Protein AF-A0A1H0K038-F1 (afdb_monomer_lite)

pLDDT: mean 82.17, std 17.18, range [31.19, 97.69]

Sequence (180 aa):
MKSTLITVILIFLLSGTMKAQSSSIAFKWTPENEKIVSREFRQHFKSSSLSAEEKRKLEDCLISKLKARYPNGVKTTNAAFLDLCEKIGIECKKMVKPNVLYPWSADNEKTLKKETLSMMPEGFSPSEKKAVSDCIVDKLKAQHPKGVYAGFFRSKAYSREIIKIADGCVIKHLDNKKAN

Radius of gyration: 21.18 Å; chains: 1; bounding box: 41×29×79 Å

Secondary structure (DSSP, 8-state):
---------------S------PEEEE---HHHHHHHHHHHHHHHTTS---HHHHHHHHHHHHHHHHHH-TT-EEEEHHHHHHHHHHHHHHHGGGS----SB---HHHHHHHHHHHHHTS-TTS-HHHHHHHHHHHHHHHHHH-TT-B-TTTTT-HHHHHHHHHHHHHHHHHHHHHHHT-

Foldseek 3Di:
DDDPDDDDDDDDDDDDDDDPPQDKDWDFDDPVVLVVQLVVLCVVCVLWPFDPVLSVQLSVQLSVVQCVVCVGTDTGTPVVVVVVSVVSSVVSVVVGDQDQRFFDDPVSLVVQLVVQLVVDDPPDDPVLSNQLSVQLSVVQCVVPVRHHGDCCCPDPVNVVVSVVSSVVSNVVSVVVVVVD

Organism: NCBI:txid430522

Structure (mmCIF, N/CA/C/O backbone):
data_AF-A0A1H0K038-F1
#
_entry.id   AF-A0A1H0K038-F1
#
loop_
_atom_site.group_PDB
_atom_site.id
_atom_site.type_symbol
_atom_site.label_atom_id
_atom_site.label_alt_id
_atom_site.label_comp_id
_atom_site.label_asym_id
_atom_site.label_entity_id
_atom_site.label_seq_id
_atom_site.pdbx_PDB_ins_code
_atom_site.Cartn_x
_atom_site.Cartn_y
_atom_site.Cartn_z
_atom_site.occupancy
_atom_site.B_iso_or_equiv
_atom_site.auth_seq_id
_atom_site.auth_comp_id
_atom_site.auth_asym_id
_atom_site.auth_atom_id
_atom_site.pdbx_PDB_model_num
ATOM 1 N N . MET A 1 1 ? -3.505 4.483 45.725 1.00 35.38 1 MET A N 1
ATOM 2 C CA . MET A 1 1 ? -3.612 3.469 44.653 1.00 35.38 1 MET A CA 1
ATOM 3 C C . MET A 1 1 ? -2.882 4.005 43.433 1.00 35.38 1 MET A C 1
ATOM 5 O O . MET A 1 1 ? -3.281 5.035 42.909 1.00 35.38 1 MET A O 1
ATOM 9 N N . LYS A 1 2 ? -1.738 3.409 43.081 1.00 31.19 2 LYS A N 1
ATOM 10 C CA . LYS A 1 2 ? -0.883 3.873 41.980 1.00 31.19 2 LYS A CA 1
ATOM 11 C C . LYS A 1 2 ? -1.467 3.352 40.665 1.00 31.19 2 LYS A C 1
ATOM 13 O O . LYS A 1 2 ? -1.624 2.148 40.503 1.00 31.19 2 LYS A O 1
ATOM 18 N N . SER A 1 3 ? -1.842 4.276 39.788 1.00 33.53 3 SER A N 1
ATOM 19 C CA . SER A 1 3 ? -2.394 3.996 38.466 1.00 33.53 3 SER A CA 1
ATOM 20 C C . SER A 1 3 ? -1.271 3.517 37.548 1.00 33.53 3 SER A C 1
ATOM 22 O O . SER A 1 3 ? -0.427 4.304 37.123 1.00 33.53 3 SER A O 1
ATOM 24 N N . THR A 1 4 ? -1.224 2.214 37.288 1.00 40.97 4 THR A N 1
ATOM 25 C CA . THR A 1 4 ? -0.352 1.599 36.283 1.00 40.97 4 THR A CA 1
ATOM 26 C C . THR A 1 4 ? -0.966 1.860 34.908 1.00 40.97 4 THR A C 1
ATOM 28 O O . THR A 1 4 ? -1.661 1.013 34.351 1.00 40.97 4 THR A O 1
ATOM 31 N N . LEU A 1 5 ? -0.785 3.075 34.390 1.00 37.19 5 LEU A N 1
ATOM 32 C CA . LEU A 1 5 ? -1.281 3.479 33.081 1.00 37.19 5 LEU A CA 1
ATOM 33 C C . LEU A 1 5 ? -0.095 3.859 32.184 1.00 37.19 5 LEU A C 1
ATOM 35 O O . LEU A 1 5 ? 0.684 4.746 32.516 1.00 37.19 5 LEU A O 1
ATOM 39 N N . ILE A 1 6 ? -0.071 3.234 31.004 1.00 43.03 6 ILE A N 1
ATOM 40 C CA . ILE A 1 6 ? 0.671 3.622 29.793 1.00 43.03 6 ILE A CA 1
ATOM 41 C C . ILE A 1 6 ? 2.139 3.158 29.729 1.00 43.03 6 ILE A C 1
ATOM 43 O O . ILE A 1 6 ? 3.077 3.946 29.738 1.00 43.03 6 ILE A O 1
ATOM 47 N N . THR A 1 7 ? 2.312 1.853 29.504 1.00 41.75 7 THR A N 1
ATOM 48 C CA . THR A 1 7 ? 3.505 1.294 28.843 1.00 41.75 7 THR A CA 1
ATOM 49 C C . THR A 1 7 ? 3.077 0.522 27.599 1.00 41.75 7 THR A C 1
ATOM 51 O O . THR A 1 7 ? 3.257 -0.686 27.538 1.00 41.75 7 T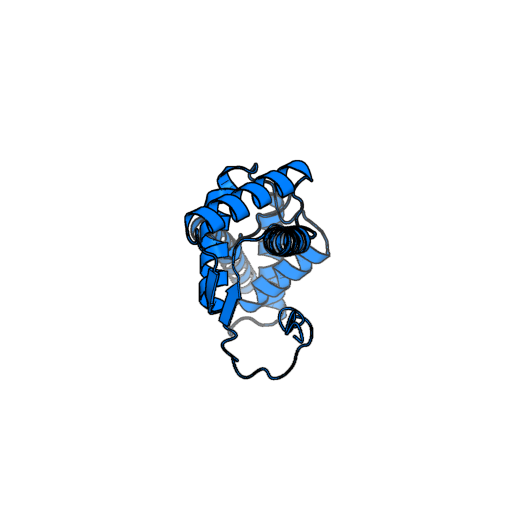HR A O 1
ATOM 54 N N . VAL A 1 8 ? 2.460 1.171 26.608 1.00 45.66 8 VAL A N 1
ATOM 55 C CA . VAL A 1 8 ? 2.376 0.597 25.254 1.00 45.66 8 VAL A CA 1
ATOM 56 C C . VAL A 1 8 ? 2.319 1.733 24.233 1.00 45.66 8 VAL A C 1
ATOM 58 O O . VAL A 1 8 ? 1.604 2.710 24.428 1.00 45.66 8 VAL A O 1
ATOM 61 N N . ILE A 1 9 ? 3.009 1.515 23.112 1.00 44.81 9 ILE A N 1
ATOM 62 C CA . ILE A 1 9 ? 3.031 2.301 21.868 1.00 44.81 9 ILE A CA 1
ATOM 63 C C . ILE A 1 9 ? 4.105 3.400 21.831 1.00 44.81 9 ILE A C 1
ATOM 65 O O . ILE A 1 9 ? 3.832 4.589 21.703 1.00 44.81 9 ILE A O 1
ATOM 69 N N . LEU A 1 10 ? 5.367 2.964 21.876 1.00 46.91 10 LEU A N 1
ATOM 70 C CA . LEU A 1 10 ? 6.496 3.725 21.335 1.00 46.91 10 LEU A CA 1
ATOM 71 C C . LEU A 1 10 ? 7.567 2.765 20.798 1.00 46.91 10 LEU A C 1
ATOM 73 O O . LEU A 1 10 ? 8.692 2.728 21.276 1.00 46.91 10 LEU A O 1
ATOM 77 N N . ILE A 1 11 ? 7.197 1.928 19.825 1.00 45.34 11 ILE A N 1
ATOM 78 C CA . ILE A 1 11 ? 8.165 1.147 19.045 1.00 45.34 11 ILE A CA 1
ATOM 79 C C . ILE A 1 11 ? 7.659 1.085 17.613 1.00 45.34 11 ILE A C 1
ATOM 81 O O . ILE A 1 11 ? 6.835 0.241 17.301 1.00 45.34 11 ILE A O 1
ATOM 85 N N . PHE A 1 12 ? 8.134 1.994 16.770 1.00 41.97 12 PHE A N 1
ATOM 86 C CA . PHE A 1 12 ? 8.429 1.729 15.362 1.00 41.97 12 PHE A CA 1
ATOM 87 C C . PHE A 1 12 ? 9.175 2.939 14.826 1.00 41.97 12 PHE A C 1
ATOM 89 O O . PHE A 1 12 ? 8.563 3.863 14.316 1.00 41.97 12 PHE A O 1
ATOM 96 N N . LEU A 1 13 ? 10.489 2.941 15.027 1.00 42.62 13 LEU A N 1
ATOM 97 C CA . LEU A 1 13 ? 11.503 3.575 14.187 1.00 42.62 13 LEU A CA 1
ATOM 98 C C . LEU A 1 13 ? 12.831 3.283 14.887 1.00 42.62 13 LEU A C 1
ATOM 100 O O . LEU A 1 13 ? 13.186 4.000 15.809 1.00 42.62 13 LEU A O 1
ATOM 104 N N . LEU A 1 14 ? 13.488 2.180 14.525 1.00 34.88 14 LEU A N 1
ATOM 105 C CA . LEU A 1 14 ? 14.946 2.059 14.424 1.00 34.88 14 LEU A CA 1
ATOM 106 C C . LEU A 1 14 ? 15.288 0.645 13.933 1.00 34.88 14 LEU A C 1
ATOM 108 O O . LEU A 1 14 ? 14.936 -0.372 14.527 1.00 34.88 14 LEU A O 1
ATOM 112 N N . SER A 1 15 ? 15.924 0.628 12.773 1.00 52.34 15 SER A N 1
ATOM 113 C CA . SER A 1 15 ? 16.436 -0.516 12.038 1.00 52.34 15 SER A CA 1
ATOM 114 C C . SER A 1 15 ? 17.549 -1.206 12.828 1.00 52.34 15 SER A C 1
ATOM 116 O O . SER A 1 15 ? 18.509 -0.550 13.218 1.00 52.34 15 SER A O 1
ATOM 118 N N . GLY A 1 16 ? 17.463 -2.525 13.001 1.00 45.41 16 GLY A N 1
ATOM 119 C CA . GLY A 1 16 ? 18.570 -3.335 13.515 1.00 45.41 16 GLY A CA 1
ATOM 120 C C . GLY A 1 16 ? 18.115 -4.405 14.500 1.00 45.41 16 GLY A C 1
ATOM 121 O O . GLY A 1 16 ? 17.725 -4.097 15.616 1.00 45.41 16 GLY A O 1
ATOM 122 N N . THR A 1 17 ? 18.156 -5.660 14.044 1.00 49.50 17 THR A N 1
ATOM 123 C CA . THR A 1 17 ? 18.141 -6.897 14.853 1.00 49.50 17 THR A CA 1
ATOM 124 C C . THR A 1 17 ? 16.998 -7.076 15.864 1.00 49.50 17 THR A C 1
ATOM 126 O O . THR A 1 17 ? 17.218 -7.362 17.038 1.00 49.50 17 THR A O 1
ATOM 129 N N . MET A 1 18 ? 15.744 -7.051 15.404 1.00 42.84 18 MET A N 1
ATOM 130 C CA . MET A 1 18 ? 14.630 -7.527 16.231 1.00 42.84 18 MET A CA 1
ATOM 131 C C . MET A 1 18 ? 14.359 -9.009 15.971 1.00 42.84 18 MET A C 1
ATOM 133 O O . MET A 1 18 ? 13.791 -9.389 14.948 1.00 42.84 18 MET A O 1
ATOM 137 N N . LYS A 1 19 ? 14.721 -9.853 16.949 1.00 47.28 19 LYS A N 1
ATOM 138 C CA . LYS A 1 19 ? 13.981 -11.097 17.211 1.00 47.28 19 LYS A CA 1
ATOM 139 C C . LYS A 1 19 ? 12.496 -10.750 17.131 1.00 47.28 19 LYS A C 1
ATOM 141 O O . LYS A 1 19 ? 12.096 -9.739 17.704 1.00 47.28 19 LYS A O 1
ATOM 146 N N . ALA A 1 20 ? 11.709 -11.554 16.423 1.00 49.75 20 ALA A N 1
ATOM 147 C CA . ALA A 1 20 ? 10.266 -11.397 16.323 1.00 49.75 20 ALA A CA 1
ATOM 148 C C . ALA A 1 20 ? 9.625 -11.490 17.721 1.00 49.75 20 ALA A C 1
ATOM 150 O O . ALA A 1 20 ? 9.131 -12.534 18.133 1.00 49.75 20 ALA A O 1
ATOM 151 N N . GLN A 1 21 ? 9.662 -10.402 18.490 1.00 51.22 21 GLN A N 1
ATOM 152 C CA . GLN A 1 21 ? 8.837 -10.238 19.668 1.00 51.22 21 GLN A CA 1
ATOM 153 C C . GLN A 1 21 ? 7.418 -10.124 19.137 1.00 51.22 21 GLN A C 1
ATOM 155 O O . GLN A 1 21 ? 7.033 -9.103 18.562 1.00 51.22 21 GLN A O 1
ATOM 160 N N . SER A 1 22 ? 6.656 -11.205 19.295 1.00 59.16 22 SER A N 1
ATOM 161 C CA . SER A 1 22 ? 5.216 -11.232 19.089 1.00 59.16 22 SER A CA 1
ATOM 162 C C . SER A 1 22 ? 4.563 -10.298 20.108 1.00 59.16 22 SER A C 1
ATOM 164 O O . SER A 1 22 ? 4.018 -10.731 21.122 1.00 59.16 22 SER A O 1
ATOM 166 N N . SER A 1 23 ? 4.671 -8.992 19.887 1.00 78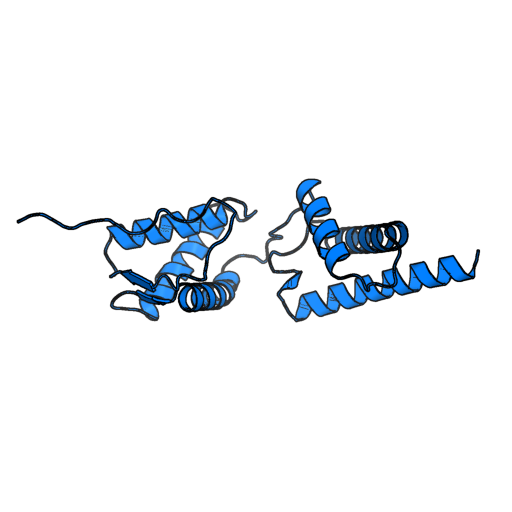.56 23 SER A N 1
ATOM 167 C CA . SER A 1 23 ? 3.952 -8.017 20.688 1.00 78.56 23 SER A CA 1
ATOM 168 C C . SER A 1 23 ? 2.465 -8.255 20.437 1.00 78.56 23 SER A C 1
ATOM 170 O O . SER A 1 23 ? 1.992 -8.313 19.298 1.00 78.56 23 SER A O 1
ATOM 172 N N . SER A 1 24 ? 1.744 -8.526 21.519 1.00 88.62 24 SER A N 1
ATOM 173 C CA . SER A 1 24 ? 0.293 -8.614 21.507 1.00 88.62 24 SER A CA 1
ATOM 174 C C . SER A 1 24 ? -0.288 -7.208 21.594 1.00 88.62 24 SER A C 1
ATOM 176 O O . SER A 1 24 ? 0.131 -6.422 22.442 1.00 88.62 24 SER A O 1
ATOM 178 N N . ILE A 1 25 ? -1.290 -6.917 20.773 1.00 89.56 25 ILE A N 1
ATOM 179 C CA . ILE A 1 25 ? -2.120 -5.720 20.873 1.00 89.56 25 ILE A CA 1
ATOM 180 C C . ILE A 1 25 ? -3.307 -6.063 21.759 1.00 89.56 25 ILE A C 1
ATOM 182 O O . ILE A 1 25 ? -4.073 -6.974 21.443 1.00 89.56 25 ILE A O 1
ATOM 186 N N . ALA A 1 26 ? -3.456 -5.330 22.860 1.00 94.94 26 ALA A N 1
ATOM 187 C CA . ALA A 1 26 ? -4.573 -5.474 23.779 1.00 94.94 26 ALA A CA 1
ATOM 188 C C . ALA A 1 26 ? -5.081 -4.094 24.218 1.00 94.94 26 ALA A C 1
ATOM 190 O O . ALA A 1 26 ? -4.372 -3.375 24.917 1.00 94.94 26 ALA A O 1
ATOM 191 N N . PHE A 1 27 ? -6.301 -3.721 23.829 1.00 94.75 27 PHE A N 1
ATOM 192 C CA . PHE A 1 27 ? -6.956 -2.499 24.305 1.00 94.75 27 PHE A CA 1
ATOM 193 C C . PHE A 1 27 ? -8.483 -2.632 24.282 1.00 94.75 27 PHE A C 1
ATOM 195 O O . PHE A 1 27 ? -9.032 -3.401 23.498 1.00 94.75 27 PHE A O 1
ATOM 202 N N . LYS A 1 28 ? -9.175 -1.856 25.123 1.00 97.38 28 LYS A N 1
ATOM 203 C CA . LYS A 1 28 ? -10.641 -1.704 25.104 1.00 97.38 28 LYS A CA 1
ATOM 204 C C . LYS A 1 28 ? -11.036 -0.433 24.363 1.00 97.38 28 LYS A C 1
ATOM 206 O O . LYS A 1 28 ? -10.288 0.541 24.398 1.00 97.38 28 LYS A O 1
ATOM 211 N N . TRP A 1 29 ? -12.212 -0.406 23.744 1.00 97.19 29 TRP A N 1
ATOM 212 C CA . TRP A 1 29 ? -12.727 0.839 23.177 1.00 97.19 29 TRP A CA 1
ATOM 213 C C . TRP A 1 29 ? -13.078 1.821 24.295 1.00 97.19 29 TRP A C 1
ATOM 215 O O . TRP A 1 29 ? -14.012 1.606 25.061 1.00 97.19 29 TRP A O 1
ATOM 225 N N . THR A 1 30 ? -12.300 2.892 24.376 1.00 97.00 30 THR A N 1
ATOM 226 C CA . THR A 1 30 ? -12.590 4.095 25.159 1.00 97.00 30 THR A CA 1
ATOM 227 C C . THR A 1 30 ? -12.426 5.298 24.231 1.00 97.00 30 THR A C 1
ATOM 229 O O . THR A 1 30 ? -11.751 5.164 23.200 1.00 97.00 30 THR A O 1
ATOM 232 N N . PRO A 1 31 ? -12.993 6.472 24.559 1.00 97.50 31 PRO A N 1
ATOM 233 C CA . PRO A 1 31 ? -12.775 7.682 23.768 1.00 97.50 31 PRO A CA 1
ATOM 234 C C . PRO A 1 31 ? -11.286 7.991 23.534 1.00 97.50 31 PRO A C 1
ATOM 236 O O . PRO A 1 31 ? -10.902 8.456 22.463 1.00 97.50 31 PRO A O 1
ATOM 239 N N . GLU A 1 32 ? -10.424 7.696 24.506 1.00 96.69 32 GLU A N 1
ATOM 240 C CA . GLU A 1 32 ? -8.975 7.904 24.430 1.00 96.69 32 GLU A CA 1
ATOM 241 C C . GLU A 1 32 ? -8.314 6.915 23.466 1.00 96.69 32 GLU A C 1
ATOM 243 O O . GLU A 1 32 ? -7.546 7.327 22.596 1.00 96.69 32 GLU A O 1
ATOM 248 N N . ASN A 1 33 ? -8.638 5.623 23.566 1.00 95.19 33 ASN A N 1
ATOM 249 C CA . ASN A 1 33 ? -8.076 4.607 22.674 1.00 95.19 33 ASN A CA 1
ATOM 250 C C . ASN A 1 33 ? -8.560 4.784 21.232 1.00 95.19 33 ASN A C 1
ATOM 252 O O . ASN A 1 33 ? -7.785 4.597 20.297 1.00 95.19 33 ASN A O 1
ATOM 256 N N . GLU A 1 34 ? -9.809 5.208 21.035 1.00 96.50 34 GLU A N 1
ATOM 257 C CA . GLU A 1 34 ? -10.327 5.540 19.708 1.00 96.50 34 GLU A CA 1
ATOM 258 C C . GLU A 1 34 ? -9.571 6.727 19.094 1.00 96.50 34 GLU A C 1
ATOM 260 O O . GLU A 1 34 ? -9.155 6.646 17.939 1.00 96.50 34 GLU A O 1
ATOM 265 N N . LYS A 1 35 ? -9.277 7.776 19.880 1.00 95.94 35 LYS A N 1
ATOM 266 C CA . LYS A 1 35 ? -8.417 8.895 19.447 1.00 95.94 35 LYS A CA 1
ATOM 267 C C . LYS A 1 35 ? -7.003 8.442 19.075 1.00 95.94 35 LYS A C 1
ATOM 269 O O . LYS A 1 35 ? -6.439 8.972 18.118 1.00 95.94 35 LYS A O 1
ATOM 274 N N . ILE A 1 36 ? -6.427 7.483 19.805 1.00 94.06 36 ILE A N 1
ATOM 275 C CA . ILE A 1 36 ? -5.107 6.917 19.484 1.00 94.06 36 ILE A CA 1
ATOM 276 C C . ILE A 1 36 ? -5.165 6.187 18.140 1.00 94.06 36 ILE A C 1
ATOM 278 O O . ILE A 1 36 ? -4.398 6.524 17.245 1.00 94.06 36 ILE A O 1
ATOM 282 N N . VAL A 1 37 ? -6.107 5.255 17.963 1.00 93.69 37 VAL A N 1
ATOM 283 C CA . VAL A 1 37 ? -6.272 4.496 16.708 1.00 93.69 37 VAL A CA 1
ATOM 284 C C . VAL A 1 37 ? -6.526 5.434 15.520 1.00 93.69 37 VAL A C 1
ATOM 286 O O . VAL A 1 37 ? -5.888 5.304 14.477 1.00 93.69 37 VAL A O 1
ATOM 289 N N . SER A 1 38 ? -7.393 6.431 15.705 1.00 94.75 38 SER A N 1
ATOM 290 C CA . SER A 1 38 ? -7.651 7.521 14.755 1.00 94.75 38 SER A CA 1
ATOM 291 C C . SER A 1 38 ? -6.368 8.250 14.342 1.00 94.75 38 SER A C 1
ATOM 293 O O . SER A 1 38 ? -6.098 8.451 13.155 1.00 94.75 38 SER A O 1
ATOM 295 N N . ARG A 1 39 ? -5.543 8.648 15.314 1.00 94.19 39 ARG A N 1
ATOM 296 C CA . ARG A 1 39 ? -4.271 9.327 15.049 1.00 94.19 39 ARG A CA 1
ATOM 297 C C . ARG A 1 39 ? -3.316 8.436 14.258 1.00 94.19 39 ARG A C 1
ATOM 299 O O . ARG A 1 39 ? -2.716 8.933 13.310 1.00 94.19 39 ARG A O 1
ATOM 306 N N . GLU A 1 40 ? -3.211 7.152 14.594 1.00 90.00 40 GLU A N 1
ATOM 307 C CA . GLU A 1 40 ? -2.357 6.209 13.860 1.00 90.00 40 GLU A CA 1
ATOM 308 C C . GLU A 1 40 ? -2.811 6.043 12.402 1.00 90.00 40 GLU A C 1
ATOM 310 O O . GLU A 1 40 ? -1.985 6.088 11.487 1.00 90.00 40 GLU A O 1
ATOM 315 N N . PHE A 1 41 ? -4.121 5.949 12.143 1.00 91.88 41 PHE A N 1
ATOM 316 C CA . PHE A 1 41 ? -4.630 5.927 10.768 1.00 91.88 41 PHE A CA 1
ATOM 317 C C . PHE A 1 41 ? -4.323 7.221 10.015 1.00 91.88 41 PHE A C 1
ATOM 319 O O . PHE A 1 41 ? -3.838 7.173 8.884 1.00 91.88 41 PHE A O 1
ATOM 326 N N . ARG A 1 42 ? -4.518 8.385 10.639 1.00 89.12 42 ARG A N 1
ATOM 327 C CA . ARG A 1 42 ? -4.178 9.675 10.017 1.00 89.12 42 ARG A CA 1
ATOM 328 C C . ARG A 1 42 ? -2.685 9.813 9.734 1.00 89.12 42 ARG A C 1
ATOM 330 O O . ARG A 1 42 ? -2.318 10.304 8.666 1.00 89.12 42 ARG A O 1
ATOM 337 N N . GLN A 1 43 ? -1.834 9.342 10.643 1.00 86.38 43 GLN A N 1
ATOM 338 C CA . GLN A 1 43 ? -0.387 9.280 10.450 1.00 86.38 43 GLN A CA 1
ATOM 339 C C . GLN A 1 43 ? -0.046 8.400 9.238 1.00 86.38 43 GLN A C 1
ATOM 341 O O . GLN A 1 43 ? 0.730 8.818 8.379 1.00 86.38 43 GLN A O 1
ATOM 346 N N . HIS A 1 44 ? -0.682 7.229 9.119 1.00 82.88 44 HIS A N 1
ATOM 347 C CA . HIS A 1 44 ? -0.505 6.322 7.985 1.00 82.88 44 HIS A CA 1
ATOM 348 C C . HIS A 1 44 ? -0.968 6.943 6.658 1.00 82.88 44 HIS A C 1
ATOM 350 O O . HIS A 1 44 ? -0.315 6.791 5.628 1.00 82.88 44 HIS A O 1
ATOM 356 N N . PHE A 1 45 ? -2.063 7.705 6.672 1.00 83.00 45 PHE A N 1
ATOM 357 C CA . PHE A 1 45 ? -2.577 8.378 5.480 1.00 83.00 45 PHE A CA 1
ATOM 358 C C . PHE A 1 45 ? -1.836 9.661 5.117 1.00 83.00 45 PHE A C 1
ATOM 360 O O . PHE A 1 45 ? -2.092 10.208 4.041 1.00 83.00 45 PHE A O 1
ATOM 367 N N . LYS A 1 46 ? -0.927 10.164 5.960 1.00 84.19 46 LYS A N 1
ATOM 368 C CA . LYS A 1 46 ? -0.247 11.448 5.738 1.00 84.19 46 LYS A CA 1
ATOM 369 C C . LYS A 1 46 ? 0.473 11.505 4.388 1.00 84.19 46 LYS A C 1
ATOM 371 O O . LYS A 1 46 ? 0.399 12.532 3.723 1.00 84.19 46 LYS A O 1
ATOM 376 N N . SER A 1 47 ? 1.091 10.402 3.963 1.00 74.06 47 SER A N 1
ATOM 377 C CA . SER A 1 47 ? 1.790 10.278 2.675 1.00 74.06 47 SER A CA 1
ATOM 378 C C . SER A 1 47 ? 0.884 9.925 1.490 1.00 74.06 47 SER A C 1
ATOM 380 O O . SER A 1 47 ? 1.352 9.900 0.356 1.00 74.06 47 SER A O 1
ATOM 382 N N . SER A 1 48 ? -0.404 9.651 1.720 1.00 75.25 48 SER A N 1
ATOM 383 C CA . SER A 1 48 ? -1.344 9.352 0.636 1.00 75.25 48 SER A CA 1
ATOM 384 C C . SER A 1 48 ? -1.837 10.627 -0.054 1.00 75.25 48 SER A C 1
ATOM 386 O O . SER A 1 48 ? -2.042 11.661 0.593 1.00 75.25 48 SER A O 1
ATOM 388 N N . SER A 1 49 ? -2.108 10.518 -1.356 1.00 76.06 49 SER A N 1
ATOM 389 C CA . SER A 1 49 ? -2.700 11.576 -2.190 1.00 76.06 49 SER A CA 1
ATOM 390 C C . SER A 1 49 ? -4.201 11.801 -1.953 1.00 76.06 49 SER A C 1
ATOM 392 O O . SER A 1 49 ? -4.804 12.645 -2.612 1.00 76.06 49 SER A O 1
ATOM 394 N N . LEU A 1 50 ? -4.817 11.052 -1.030 1.00 81.25 50 LEU A N 1
ATOM 395 C CA . LEU A 1 50 ? -6.234 11.191 -0.700 1.00 81.25 50 LEU A CA 1
ATOM 396 C C . LEU A 1 50 ? -6.540 12.607 -0.197 1.00 81.25 50 LEU A C 1
ATOM 398 O O . LEU A 1 50 ? -5.756 13.199 0.558 1.00 81.25 50 LEU A O 1
ATOM 402 N N . SER A 1 51 ? -7.709 13.127 -0.568 1.00 88.12 51 SER A N 1
ATOM 403 C CA . SER A 1 51 ? -8.196 14.395 -0.023 1.00 88.12 51 SER A CA 1
ATOM 404 C C . SER A 1 51 ? -8.447 14.279 1.487 1.00 88.12 51 SER A C 1
ATOM 406 O O . SER A 1 51 ? -8.594 13.182 2.030 1.00 88.12 51 SER A O 1
ATOM 408 N N . ALA A 1 52 ? -8.526 15.409 2.195 1.00 90.44 52 ALA A N 1
ATOM 409 C CA . ALA A 1 52 ? -8.850 15.399 3.624 1.00 90.44 52 ALA A CA 1
ATOM 410 C C . ALA A 1 52 ? -10.199 14.708 3.911 1.00 90.44 52 ALA A C 1
ATOM 412 O O . ALA A 1 52 ? -10.325 13.968 4.886 1.00 90.44 52 ALA A O 1
ATOM 413 N N . GLU A 1 53 ? -11.186 14.896 3.031 1.00 92.12 53 GLU A N 1
ATOM 414 C CA . GLU A 1 53 ? -12.496 14.254 3.141 1.00 92.12 53 GLU A CA 1
ATOM 415 C C . GLU A 1 53 ? -12.414 12.735 2.924 1.00 92.12 53 GLU A C 1
ATOM 417 O O . GLU A 1 53 ? -13.028 11.970 3.665 1.00 92.12 53 GLU A O 1
ATOM 422 N N . GLU A 1 54 ? -11.631 12.281 1.943 1.00 89.75 54 GLU A N 1
ATOM 423 C CA . GLU A 1 54 ? -11.422 10.854 1.676 1.00 89.75 54 GLU A CA 1
ATOM 424 C C . GLU A 1 54 ? -10.662 10.166 2.809 1.00 89.75 54 GLU A C 1
ATOM 426 O O . GLU A 1 54 ? -11.036 9.065 3.211 1.00 89.75 54 GLU A O 1
ATOM 431 N N . LYS A 1 55 ? -9.641 10.831 3.365 1.00 89.81 55 LYS A N 1
ATOM 432 C CA . LYS A 1 55 ? -8.909 10.355 4.548 1.00 89.81 55 LYS A CA 1
ATOM 433 C C . LYS A 1 55 ? -9.857 10.160 5.727 1.00 89.81 55 LYS A C 1
ATOM 435 O O . LYS A 1 55 ? -9.829 9.097 6.338 1.00 89.81 55 LYS A O 1
ATOM 440 N N . ARG A 1 56 ? -10.738 11.136 5.983 1.00 93.62 56 ARG A N 1
ATOM 441 C CA . ARG A 1 56 ? -11.758 11.049 7.038 1.00 93.62 56 ARG A CA 1
ATOM 442 C C . ARG A 1 56 ? -12.743 9.903 6.788 1.00 93.62 56 ARG A C 1
ATOM 444 O O . ARG A 1 56 ? -12.947 9.083 7.668 1.00 93.62 56 ARG A O 1
ATOM 451 N N . LYS A 1 57 ? -13.292 9.781 5.572 1.00 92.75 57 LYS A N 1
ATOM 452 C CA . LYS A 1 57 ? -14.204 8.677 5.205 1.00 92.75 57 LYS A CA 1
ATOM 453 C C . LYS A 1 57 ? -13.561 7.301 5.396 1.00 92.75 57 LYS A C 1
ATOM 455 O O . LYS A 1 57 ? -14.218 6.369 5.860 1.00 92.75 57 LYS A O 1
ATOM 460 N N . LEU A 1 58 ? -12.287 7.166 5.026 1.00 91.62 58 LEU A N 1
ATOM 461 C CA . LEU A 1 58 ? -11.543 5.919 5.172 1.00 91.62 58 LEU A CA 1
ATOM 462 C C . LEU A 1 58 ? -11.285 5.596 6.650 1.00 91.62 58 LEU A C 1
ATOM 464 O O . LEU A 1 58 ? -11.506 4.463 7.068 1.00 91.62 58 LEU A O 1
ATOM 468 N N . GLU A 1 59 ? -10.871 6.589 7.435 1.00 94.88 59 GLU A N 1
ATOM 469 C CA . GLU A 1 59 ? -10.686 6.489 8.885 1.00 94.88 59 GLU A CA 1
ATOM 470 C C . GLU A 1 59 ? -11.975 6.062 9.604 1.00 94.88 59 GLU A C 1
ATOM 472 O O . GLU A 1 59 ? -11.966 5.063 10.326 1.00 94.88 59 GLU A O 1
ATOM 477 N N . ASP A 1 60 ? -13.091 6.751 9.343 1.00 96.00 60 ASP A N 1
ATOM 478 C CA . ASP A 1 60 ? -14.400 6.451 9.934 1.00 96.00 60 ASP A CA 1
ATOM 479 C C . ASP A 1 60 ? -14.832 5.012 9.613 1.00 96.00 60 ASP A C 1
ATOM 481 O O . ASP A 1 60 ? -15.283 4.266 10.490 1.00 96.00 60 ASP A O 1
ATOM 485 N N . CYS A 1 61 ? -14.638 4.582 8.360 1.00 95.50 61 CYS A N 1
ATOM 486 C CA . CYS A 1 61 ? -14.929 3.213 7.950 1.00 95.50 61 CYS A CA 1
ATOM 487 C C . CYS A 1 61 ? -14.057 2.190 8.691 1.00 95.50 61 CYS A C 1
ATOM 489 O O . CYS A 1 61 ? -14.588 1.205 9.210 1.00 95.50 61 CYS A O 1
ATOM 491 N N . LEU A 1 62 ? -12.739 2.416 8.773 1.00 95.50 62 LEU A N 1
ATOM 492 C CA . LEU A 1 62 ? -11.810 1.510 9.454 1.00 95.50 62 LEU A CA 1
ATOM 493 C C . LEU A 1 62 ? -12.173 1.345 10.934 1.00 95.50 62 LEU A C 1
ATOM 495 O O . LEU A 1 62 ? -12.271 0.215 11.414 1.00 95.50 62 LEU A O 1
ATOM 499 N N . ILE A 1 63 ? -12.412 2.451 11.646 1.00 96.38 63 ILE A N 1
ATOM 500 C CA . ILE A 1 63 ? -12.772 2.435 13.071 1.00 96.38 63 ILE A CA 1
ATOM 501 C C . ILE A 1 63 ? -14.109 1.722 13.275 1.00 96.38 63 ILE A C 1
ATOM 503 O O . ILE A 1 63 ? -14.199 0.816 14.106 1.00 96.38 63 ILE A O 1
ATOM 507 N N . SER A 1 64 ? -15.133 2.065 12.488 1.00 97.69 64 SER A N 1
ATOM 508 C CA . SER A 1 64 ? -16.452 1.425 12.564 1.00 97.69 64 SER A CA 1
ATOM 509 C C . SER A 1 64 ? -16.361 -0.092 12.359 1.00 97.69 64 SER A C 1
ATOM 511 O O . SER A 1 64 ? -16.872 -0.879 13.159 1.00 97.69 64 SER A O 1
ATOM 513 N N . LYS A 1 65 ? -15.632 -0.528 11.328 1.00 96.44 65 LYS A N 1
ATOM 514 C CA . LYS A 1 65 ? -15.444 -1.945 10.994 1.00 96.44 65 LYS A CA 1
ATOM 515 C C . LYS A 1 65 ? -14.575 -2.703 12.000 1.00 96.44 65 LYS A C 1
ATOM 517 O O . LYS A 1 65 ? -14.804 -3.902 12.186 1.00 96.44 65 LYS A O 1
ATOM 522 N N . LEU A 1 66 ? -13.598 -2.048 12.629 1.00 96.56 66 LEU A N 1
ATOM 523 C CA . LEU A 1 66 ? -12.814 -2.626 13.724 1.00 96.56 66 LEU A CA 1
ATOM 524 C C . LEU A 1 66 ? -13.673 -2.813 14.975 1.00 96.56 66 LEU A C 1
ATOM 526 O O . LEU A 1 66 ? -13.672 -3.902 15.546 1.00 96.56 66 LEU A O 1
ATOM 530 N N . LYS A 1 67 ? -14.454 -1.796 15.361 1.00 97.50 67 LYS A N 1
ATOM 531 C CA . LYS A 1 67 ? -15.396 -1.873 16.489 1.00 97.50 67 LYS A CA 1
ATOM 532 C C . LYS A 1 67 ? -16.444 -2.962 16.274 1.00 97.50 67 LYS A C 1
ATOM 534 O O . LYS A 1 67 ? -16.714 -3.719 17.196 1.00 97.50 67 LYS A O 1
ATOM 539 N N . ALA A 1 68 ? -16.967 -3.109 15.056 1.00 97.62 68 ALA A N 1
ATOM 540 C CA . ALA A 1 68 ? -17.927 -4.165 14.730 1.00 97.62 68 ALA A CA 1
ATOM 541 C C . ALA A 1 68 ? -17.348 -5.585 14.888 1.00 97.62 68 ALA A C 1
ATOM 543 O O . ALA A 1 68 ? -18.050 -6.490 15.327 1.00 97.62 68 ALA A O 1
ATOM 544 N N . ARG A 1 69 ? -16.068 -5.790 14.547 1.00 96.06 69 ARG A N 1
ATOM 545 C CA . ARG A 1 69 ? -15.396 -7.099 14.670 1.00 96.06 69 ARG A CA 1
ATOM 546 C C . ARG A 1 69 ? -14.895 -7.388 16.083 1.00 96.06 69 ARG A C 1
ATOM 548 O O . ARG A 1 69 ? -14.826 -8.544 16.483 1.00 96.06 69 ARG A O 1
ATOM 555 N N . TYR A 1 70 ? -14.561 -6.342 16.829 1.00 96.38 70 TYR A N 1
ATOM 556 C CA . TYR A 1 70 ? -14.040 -6.424 18.187 1.00 96.38 70 TYR A CA 1
ATOM 557 C C . TYR A 1 70 ? -14.829 -5.509 19.127 1.00 96.38 70 TYR A C 1
ATOM 559 O O . TYR A 1 70 ? -14.261 -4.550 19.643 1.00 96.38 70 TYR A O 1
ATOM 567 N N . PRO A 1 71 ? -16.120 -5.768 19.393 1.00 97.50 71 PRO A N 1
ATOM 568 C CA . PRO A 1 71 ? -16.973 -4.844 20.152 1.00 97.50 71 PRO A CA 1
ATOM 569 C C . PRO A 1 71 ? -16.460 -4.559 21.570 1.00 97.50 71 PRO A C 1
ATOM 571 O O . PRO A 1 71 ? -16.657 -3.468 22.095 1.00 97.50 71 PRO A O 1
ATOM 574 N N . ASN A 1 72 ? -15.717 -5.500 22.158 1.00 97.31 72 ASN A N 1
ATOM 575 C CA . ASN A 1 72 ? -15.142 -5.385 23.502 1.00 97.31 72 ASN A CA 1
ATOM 576 C C . ASN A 1 72 ? -13.676 -4.917 23.513 1.00 97.31 72 ASN A C 1
ATOM 578 O O . ASN A 1 72 ? -13.021 -4.954 24.556 1.00 97.31 72 ASN A O 1
ATOM 582 N N . GLY A 1 73 ? -13.159 -4.481 22.365 1.00 94.62 73 GLY A N 1
ATOM 583 C CA . GLY A 1 73 ? -11.753 -4.150 22.180 1.00 94.62 73 GLY A CA 1
ATOM 584 C C . GLY A 1 73 ? -10.939 -5.265 21.531 1.00 94.62 73 GLY A C 1
ATOM 585 O O . GLY A 1 73 ? -11.391 -6.398 21.367 1.00 94.62 73 GLY A O 1
ATOM 586 N N . VAL A 1 74 ? -9.721 -4.917 21.132 1.00 95.31 74 VAL A N 1
ATOM 587 C CA . VAL A 1 74 ? -8.809 -5.785 20.387 1.00 95.31 74 VAL A CA 1
ATOM 588 C C . VAL A 1 74 ? -7.927 -6.542 21.370 1.00 95.31 74 VAL A C 1
ATOM 590 O O . VAL A 1 74 ? -7.351 -5.932 22.265 1.00 95.31 74 VAL A O 1
ATOM 593 N N . LYS A 1 75 ? -7.789 -7.857 21.185 1.00 96.31 75 LYS A N 1
ATOM 594 C CA . LYS A 1 75 ? -6.799 -8.697 21.873 1.00 96.31 75 LYS A CA 1
ATOM 595 C C . LYS A 1 75 ? -6.248 -9.719 20.882 1.00 96.31 75 LYS A C 1
ATOM 597 O O . LYS A 1 75 ? -6.870 -10.748 20.648 1.00 96.31 75 LYS A O 1
ATOM 602 N N . THR A 1 76 ? -5.123 -9.410 20.247 1.00 93.81 76 THR A N 1
ATOM 603 C CA . THR A 1 76 ? -4.548 -10.235 19.173 1.00 93.81 76 THR A CA 1
ATOM 604 C C . THR A 1 76 ? -3.041 -10.001 19.040 1.00 93.81 76 THR A C 1
ATOM 606 O O . THR A 1 76 ? -2.468 -9.198 19.771 1.00 93.81 76 THR A O 1
ATOM 609 N N . THR A 1 77 ? -2.364 -10.702 18.136 1.00 93.06 77 THR A N 1
ATOM 610 C CA . THR A 1 77 ? -0.956 -10.428 17.808 1.00 93.06 77 THR A CA 1
ATOM 611 C C . THR A 1 77 ? -0.849 -9.247 16.843 1.00 93.06 77 THR A C 1
ATOM 613 O O . THR A 1 77 ? -1.771 -9.001 16.065 1.00 93.06 77 THR A O 1
ATOM 616 N N . ASN A 1 78 ? 0.286 -8.540 16.822 1.00 86.50 78 ASN A N 1
ATOM 617 C CA . ASN A 1 78 ? 0.525 -7.497 15.814 1.00 86.50 78 ASN A CA 1
ATOM 618 C C . ASN A 1 78 ? 0.266 -7.996 14.382 1.00 86.50 78 ASN A C 1
ATOM 620 O O . ASN A 1 78 ? -0.394 -7.313 13.607 1.00 86.50 78 ASN A O 1
ATOM 624 N N . ALA A 1 79 ? 0.748 -9.196 14.040 1.00 84.94 79 ALA A N 1
ATOM 625 C CA . ALA A 1 79 ? 0.590 -9.765 12.702 1.00 84.94 79 ALA A CA 1
ATOM 626 C C . ALA A 1 79 ? -0.888 -9.963 12.327 1.00 84.94 79 ALA A C 1
ATOM 628 O O . ALA A 1 79 ? -1.315 -9.534 11.258 1.00 84.94 79 ALA A O 1
ATOM 629 N N . ALA A 1 80 ? -1.683 -10.544 13.229 1.00 89.38 80 ALA A N 1
ATOM 630 C CA . ALA A 1 80 ? -3.110 -10.746 12.996 1.00 89.38 80 ALA A CA 1
ATOM 631 C C . ALA A 1 80 ? -3.894 -9.423 12.966 1.00 89.38 80 ALA A C 1
ATOM 633 O O . ALA A 1 80 ? -4.849 -9.291 12.203 1.00 89.38 80 ALA A O 1
ATOM 634 N N . PHE A 1 81 ? -3.490 -8.421 13.756 1.00 89.44 81 PHE A N 1
ATOM 635 C CA . PHE A 1 81 ? -4.098 -7.092 13.688 1.00 89.44 81 PHE A CA 1
ATOM 636 C C . PHE A 1 81 ? -3.818 -6.398 12.352 1.00 89.44 81 PHE A C 1
ATOM 638 O O . PHE A 1 81 ? -4.726 -5.816 11.765 1.00 89.44 81 PHE A O 1
ATOM 645 N N . LEU A 1 82 ? -2.580 -6.476 11.858 1.00 84.50 82 LEU A N 1
ATOM 646 C CA . LEU A 1 82 ? -2.194 -5.893 10.573 1.00 84.50 82 LEU A CA 1
ATOM 647 C C . LEU A 1 82 ? -2.924 -6.563 9.403 1.00 84.50 82 LEU A C 1
ATOM 649 O O . LEU A 1 82 ? -3.482 -5.851 8.570 1.00 84.50 82 LEU A O 1
ATOM 653 N N . ASP A 1 83 ? -2.987 -7.898 9.379 1.00 84.44 83 ASP A N 1
ATOM 654 C CA . ASP A 1 83 ? -3.761 -8.657 8.382 1.00 84.44 83 ASP A CA 1
ATOM 655 C C . ASP A 1 83 ? -5.242 -8.250 8.395 1.00 84.44 83 ASP A C 1
ATOM 657 O O . ASP A 1 83 ? -5.853 -8.015 7.349 1.00 84.44 83 ASP A O 1
ATOM 661 N N . LEU A 1 84 ? -5.821 -8.077 9.586 1.00 88.69 84 LEU A N 1
ATOM 662 C CA . LEU A 1 84 ? -7.188 -7.595 9.687 1.00 88.69 84 LEU A CA 1
ATOM 663 C C . LEU A 1 84 ? -7.339 -6.165 9.152 1.00 88.69 84 LEU A C 1
ATOM 665 O O . LEU A 1 84 ? -8.261 -5.904 8.380 1.00 88.69 84 LEU A O 1
ATOM 669 N N . CYS A 1 85 ? -6.472 -5.238 9.560 1.00 87.62 85 CYS A N 1
ATOM 670 C CA . CYS A 1 85 ? -6.501 -3.856 9.085 1.00 87.62 85 CYS A CA 1
ATOM 671 C C . CYS A 1 85 ? -6.372 -3.782 7.557 1.00 87.62 85 CYS A C 1
ATOM 673 O O . CYS A 1 85 ? -7.047 -2.964 6.935 1.00 87.62 85 CYS A O 1
ATOM 675 N N . GLU A 1 86 ? -5.580 -4.660 6.938 1.00 84.56 86 GLU A N 1
ATOM 676 C CA . GLU A 1 86 ? -5.488 -4.775 5.481 1.00 84.56 86 GLU A CA 1
ATOM 677 C C . GLU A 1 86 ? -6.815 -5.242 4.863 1.00 84.56 86 GLU A C 1
ATOM 679 O O . GLU A 1 86 ? -7.326 -4.588 3.949 1.00 84.56 86 GLU A O 1
ATOM 684 N N . LYS A 1 87 ? -7.433 -6.304 5.402 1.00 87.62 87 LYS A N 1
ATOM 685 C CA . LYS A 1 87 ? -8.745 -6.807 4.947 1.00 87.62 87 LYS A CA 1
ATOM 686 C C . LYS A 1 87 ? -9.842 -5.747 5.060 1.00 87.62 87 LYS A C 1
ATOM 688 O O . LYS A 1 87 ? -10.570 -5.504 4.097 1.00 87.62 87 LYS A O 1
ATOM 693 N N . ILE A 1 88 ? -9.926 -5.064 6.202 1.00 90.62 88 ILE A N 1
ATOM 694 C CA . ILE A 1 88 ? -10.876 -3.962 6.409 1.00 90.62 88 ILE A CA 1
ATOM 695 C C . ILE A 1 88 ? -10.555 -2.796 5.471 1.00 90.62 88 ILE A C 1
ATOM 697 O O . ILE A 1 88 ? -11.460 -2.220 4.873 1.00 90.62 88 ILE A O 1
ATOM 701 N N . GLY A 1 89 ? -9.276 -2.465 5.293 1.00 88.25 89 GLY A N 1
ATOM 702 C CA . GLY A 1 89 ? -8.835 -1.422 4.375 1.00 88.25 89 GLY A CA 1
ATOM 703 C C . GLY A 1 89 ? -9.293 -1.681 2.940 1.00 88.25 89 GLY A C 1
ATOM 704 O O . GLY A 1 89 ? -9.748 -0.755 2.276 1.00 88.25 89 GLY A O 1
ATOM 705 N N . ILE A 1 90 ? -9.249 -2.930 2.468 1.00 84.06 90 ILE A N 1
ATOM 706 C CA . ILE A 1 90 ? -9.777 -3.321 1.149 1.00 84.06 90 ILE A CA 1
ATOM 707 C C . ILE A 1 90 ? -11.292 -3.084 1.059 1.00 84.06 90 ILE A C 1
ATOM 709 O O . ILE A 1 90 ? -11.768 -2.568 0.047 1.00 84.06 90 ILE A O 1
ATOM 713 N N . GLU A 1 91 ? -12.052 -3.418 2.104 1.00 87.50 91 GLU A N 1
ATOM 714 C CA . GLU A 1 91 ? -13.496 -3.145 2.158 1.00 87.50 91 GLU A CA 1
ATOM 715 C C . GLU A 1 91 ? -13.786 -1.638 2.126 1.00 87.50 91 GLU A C 1
ATOM 717 O O . GLU A 1 91 ? -14.611 -1.182 1.332 1.00 87.50 91 GLU A O 1
ATOM 722 N N . CYS A 1 92 ? -13.076 -0.862 2.946 1.00 89.56 92 CYS A N 1
ATOM 723 C CA . CYS A 1 92 ? -13.271 0.578 3.090 1.00 89.56 92 CYS A CA 1
ATOM 724 C C . CYS A 1 92 ? -12.784 1.382 1.879 1.00 89.56 92 CYS A C 1
ATOM 726 O O . CYS A 1 92 ? -13.328 2.446 1.584 1.00 89.56 92 CYS A O 1
ATOM 728 N N . LYS A 1 93 ? -11.818 0.862 1.112 1.00 83.50 93 LYS A N 1
ATOM 729 C CA . LYS A 1 93 ? -11.346 1.483 -0.136 1.00 83.50 93 LYS A CA 1
ATOM 730 C C . LYS A 1 93 ? -12.455 1.677 -1.171 1.00 83.50 93 LYS A C 1
ATOM 732 O O . LYS A 1 93 ? -12.339 2.574 -1.993 1.00 83.50 93 LYS A O 1
ATOM 737 N N . LYS A 1 94 ? -13.545 0.902 -1.116 1.00 81.19 94 LYS A N 1
ATOM 738 C CA . LYS A 1 94 ? -14.714 1.087 -1.997 1.00 81.19 94 LYS A CA 1
ATOM 739 C C . LYS A 1 94 ? -15.435 2.426 -1.773 1.00 81.19 94 LYS A C 1
ATOM 741 O O . LYS A 1 94 ? -16.215 2.835 -2.623 1.00 81.19 94 LYS A O 1
ATOM 746 N N . MET A 1 95 ? -15.202 3.082 -0.632 1.00 78.06 95 MET A N 1
ATOM 747 C CA . MET A 1 95 ? -15.845 4.347 -0.252 1.00 78.06 95 MET A CA 1
ATOM 748 C C . MET A 1 95 ? -15.069 5.588 -0.697 1.00 78.06 95 MET A C 1
ATOM 750 O O . MET A 1 95 ? -15.611 6.693 -0.669 1.00 78.06 95 MET A O 1
ATOM 754 N N . VAL A 1 96 ? -13.805 5.423 -1.082 1.00 78.69 96 VAL A N 1
ATOM 755 C CA . VAL A 1 96 ? -13.008 6.494 -1.680 1.00 78.69 96 VAL A CA 1
ATOM 756 C C . VAL A 1 96 ? -12.996 6.289 -3.185 1.00 78.69 96 VAL A C 1
ATOM 758 O O . VAL A 1 96 ? -13.068 5.154 -3.665 1.00 78.69 96 VAL A O 1
ATOM 761 N N . LYS A 1 97 ? -12.932 7.380 -3.957 1.00 70.19 97 LYS A N 1
ATOM 762 C CA . LYS A 1 97 ? -12.725 7.236 -5.400 1.00 70.19 97 LYS A CA 1
ATOM 763 C C . LYS A 1 97 ? -11.435 6.433 -5.600 1.00 70.19 97 LYS A C 1
ATOM 765 O O . LYS A 1 97 ? -10.529 6.554 -4.768 1.00 70.19 97 LYS A O 1
ATOM 770 N N . PRO A 1 98 ? -11.319 5.617 -6.662 1.00 62.06 98 PRO A N 1
ATOM 771 C CA . PRO A 1 98 ? -10.041 5.055 -7.060 1.00 62.06 98 PRO A CA 1
ATOM 772 C C . PRO A 1 98 ? -9.146 6.223 -7.484 1.00 62.06 98 PRO A C 1
ATOM 774 O O . PRO A 1 98 ? -8.966 6.509 -8.666 1.00 62.06 98 PRO A O 1
ATOM 777 N N . ASN A 1 99 ? -8.583 6.908 -6.496 1.00 55.31 99 ASN A N 1
ATOM 778 C CA . ASN A 1 99 ? -7.594 7.934 -6.679 1.00 55.31 99 ASN A CA 1
ATOM 779 C C . ASN A 1 99 ? -6.250 7.248 -6.787 1.00 55.31 99 ASN A C 1
ATOM 781 O O . ASN A 1 99 ? -5.917 6.308 -6.060 1.00 55.31 99 ASN A O 1
ATOM 785 N N . VAL A 1 100 ? -5.501 7.732 -7.758 1.00 56.75 100 VAL A N 1
ATOM 786 C CA . VAL A 1 100 ? -4.109 7.405 -7.959 1.00 56.75 100 VAL A CA 1
ATOM 787 C C . VAL A 1 100 ? -3.357 7.740 -6.675 1.00 56.75 100 VAL A C 1
ATOM 789 O O . VAL A 1 100 ? -3.157 8.909 -6.347 1.00 56.75 100 VAL A O 1
ATOM 792 N N . LEU A 1 101 ? -3.003 6.713 -5.905 1.00 62.78 101 LEU A N 1
ATOM 793 C CA . LEU A 1 101 ? -2.357 6.886 -4.603 1.00 62.78 101 LEU A CA 1
ATOM 794 C C . LEU A 1 101 ? -0.854 7.200 -4.732 1.00 62.78 101 LEU A C 1
ATOM 796 O O . LEU A 1 101 ? -0.283 7.720 -3.779 1.00 62.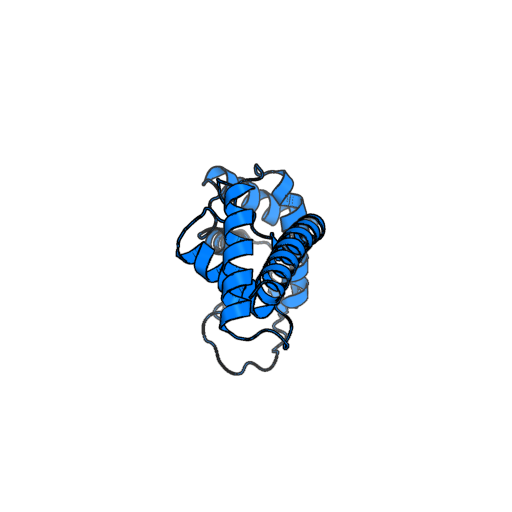78 101 LEU A O 1
ATOM 800 N N . TYR A 1 102 ? -0.246 6.965 -5.904 1.00 73.88 102 TYR A N 1
ATOM 801 C CA . TYR A 1 102 ? 1.127 7.359 -6.235 1.00 73.88 102 TYR A CA 1
ATOM 802 C C . TYR A 1 102 ? 1.168 8.180 -7.530 1.00 73.88 102 TYR A C 1
ATOM 804 O O . TYR A 1 102 ? 1.351 7.605 -8.608 1.00 73.88 102 TYR A O 1
ATOM 812 N N . PRO A 1 103 ? 0.995 9.515 -7.460 1.00 83.81 103 PRO A N 1
ATOM 813 C CA . PRO A 1 103 ? 1.222 10.373 -8.618 1.00 83.81 103 PRO A CA 1
ATOM 814 C C . PRO A 1 103 ? 2.662 10.227 -9.114 1.00 83.81 103 PRO A C 1
ATOM 816 O O . PRO A 1 103 ? 3.564 9.910 -8.333 1.00 83.81 103 PRO A O 1
ATOM 819 N N . TRP A 1 104 ? 2.902 10.477 -10.399 1.00 89.81 104 TRP A N 1
ATOM 820 C CA . TRP A 1 104 ? 4.270 10.480 -10.912 1.00 89.81 104 TRP A CA 1
ATOM 821 C C . TRP A 1 104 ? 5.079 11.601 -10.259 1.00 89.81 104 TRP A C 1
ATOM 823 O O . TRP A 1 104 ? 4.754 12.780 -10.373 1.00 89.81 104 TRP A O 1
ATOM 833 N N . SER A 1 105 ? 6.129 11.207 -9.549 1.00 88.94 105 SER A N 1
ATOM 834 C CA . SER A 1 105 ? 7.148 12.076 -8.971 1.00 88.94 105 SER A CA 1
ATOM 835 C C . SER A 1 105 ? 8.495 11.373 -9.102 1.00 88.94 105 SER A C 1
ATOM 837 O O . SER A 1 105 ? 8.538 10.146 -9.227 1.00 88.94 105 SER A O 1
ATOM 839 N N . ALA A 1 106 ? 9.598 12.120 -9.039 1.00 91.38 106 ALA A N 1
ATOM 840 C CA . ALA A 1 106 ? 10.934 11.528 -9.114 1.00 91.38 106 ALA A CA 1
ATOM 841 C C . ALA A 1 106 ? 11.154 10.447 -8.035 1.00 91.38 106 ALA A C 1
ATOM 843 O O . ALA A 1 106 ? 11.716 9.390 -8.323 1.00 91.38 106 ALA A O 1
ATOM 844 N N . ASP A 1 107 ? 10.649 10.669 -6.817 1.00 85.94 107 ASP A N 1
ATOM 845 C CA . ASP A 1 107 ? 10.764 9.716 -5.707 1.00 85.94 107 ASP A CA 1
ATOM 846 C C . ASP A 1 107 ? 9.923 8.453 -5.922 1.00 85.94 107 ASP A C 1
ATOM 848 O O . ASP A 1 107 ? 10.392 7.338 -5.667 1.00 85.94 107 ASP A O 1
ATOM 852 N N . ASN A 1 108 ? 8.699 8.605 -6.435 1.00 84.25 108 ASN A N 1
ATOM 853 C CA . ASN A 1 108 ? 7.827 7.471 -6.732 1.00 84.25 108 ASN A CA 1
ATOM 854 C C . ASN A 1 108 ? 8.376 6.651 -7.904 1.00 84.25 108 ASN A C 1
ATOM 856 O O . ASN A 1 108 ? 8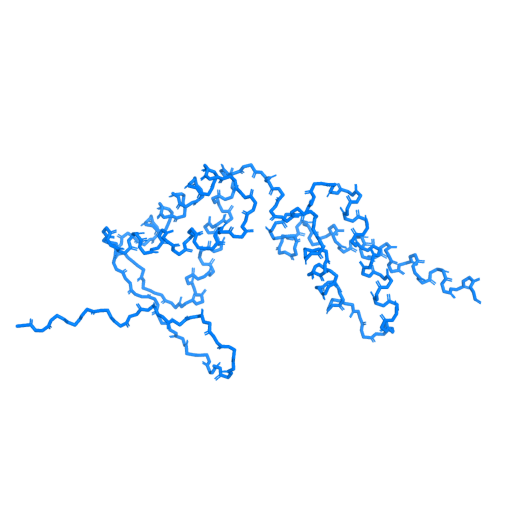.406 5.426 -7.827 1.00 84.25 108 ASN A O 1
ATOM 860 N N . GLU A 1 109 ? 8.885 7.307 -8.949 1.00 92.19 109 GLU A N 1
ATOM 861 C CA . GLU A 1 109 ? 9.554 6.635 -10.065 1.00 92.19 109 GLU A CA 1
ATOM 862 C C . GLU A 1 109 ? 10.800 5.886 -9.596 1.00 92.19 109 GLU A C 1
ATOM 864 O O . GLU A 1 109 ? 10.975 4.717 -9.928 1.00 92.19 109 GLU A O 1
ATOM 869 N N . LYS A 1 110 ? 11.650 6.514 -8.777 1.00 92.19 110 LYS A N 1
ATOM 870 C CA . LYS A 1 110 ? 12.844 5.870 -8.216 1.00 92.19 110 LYS A CA 1
ATOM 871 C C . LYS A 1 110 ? 12.489 4.643 -7.375 1.00 92.19 110 LYS A C 1
ATOM 873 O O . LYS A 1 110 ? 13.154 3.612 -7.487 1.00 92.19 110 LYS A O 1
ATOM 878 N N . THR A 1 111 ? 11.446 4.746 -6.554 1.00 86.56 111 THR A N 1
ATOM 879 C CA . THR A 1 111 ? 10.945 3.638 -5.730 1.00 86.56 111 THR A CA 1
ATOM 880 C C . THR A 1 111 ? 10.447 2.497 -6.611 1.00 86.56 111 THR A C 1
ATOM 882 O O . THR A 1 111 ? 10.886 1.361 -6.445 1.00 86.56 111 THR A O 1
ATOM 885 N N . LEU A 1 112 ? 9.629 2.816 -7.615 1.00 87.88 112 LEU A N 1
ATOM 886 C CA . LEU A 1 112 ? 9.095 1.850 -8.567 1.00 87.88 112 LEU A CA 1
ATOM 887 C C . LEU A 1 112 ? 10.210 1.139 -9.343 1.00 87.88 112 LEU A C 1
ATOM 889 O O . LEU A 1 112 ? 10.212 -0.087 -9.451 1.00 87.88 112 LEU A O 1
ATOM 893 N N . LYS A 1 113 ? 11.212 1.888 -9.818 1.00 92.06 113 LYS A N 1
ATOM 894 C CA . LYS A 1 113 ? 12.386 1.314 -10.486 1.00 92.06 113 LYS A CA 1
ATOM 895 C C . LYS A 1 113 ? 13.114 0.341 -9.567 1.00 92.06 113 LYS A C 1
ATOM 897 O O . LYS A 1 113 ? 13.346 -0.800 -9.951 1.00 92.06 113 LYS A O 1
ATOM 902 N N . LYS A 1 114 ? 13.396 0.739 -8.325 1.00 90.31 114 LYS A N 1
ATOM 903 C CA . LYS A 1 114 ? 14.048 -0.129 -7.333 1.00 90.31 114 LYS A CA 1
ATOM 904 C C . LYS A 1 114 ? 13.268 -1.426 -7.085 1.00 90.31 114 LYS A C 1
ATOM 906 O O . LYS A 1 114 ? 13.876 -2.492 -7.045 1.00 90.31 114 LYS A O 1
ATOM 911 N N . GLU A 1 115 ? 11.946 -1.344 -6.951 1.00 85.19 115 GLU A N 1
ATOM 912 C CA . GLU A 1 115 ? 11.090 -2.522 -6.775 1.00 85.19 115 GLU A CA 1
ATOM 913 C C . GLU A 1 115 ? 11.136 -3.432 -8.006 1.00 85.19 115 GLU A C 1
ATOM 915 O O . GLU A 1 115 ? 11.411 -4.623 -7.872 1.00 85.19 115 GLU A O 1
ATOM 920 N N . THR A 1 116 ? 10.982 -2.880 -9.214 1.00 87.81 116 THR A N 1
ATOM 921 C CA . THR A 1 116 ? 11.056 -3.681 -10.450 1.00 87.81 116 THR A CA 1
ATOM 922 C C . THR A 1 116 ? 12.422 -4.342 -10.641 1.00 87.81 116 THR A C 1
ATOM 924 O O . THR A 1 116 ? 12.473 -5.502 -11.033 1.00 87.81 116 THR A O 1
ATOM 927 N N . LEU A 1 117 ?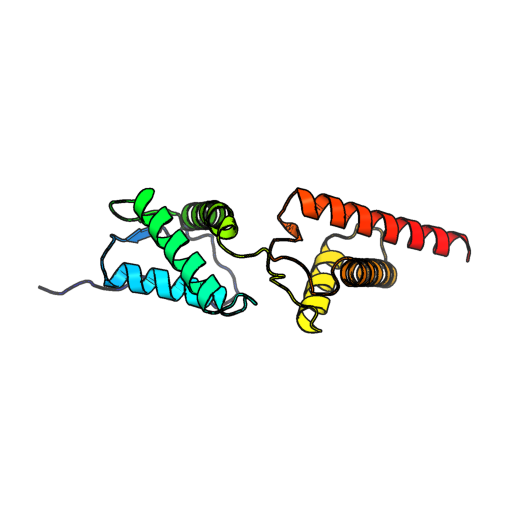 13.526 -3.668 -10.293 1.00 89.75 117 LEU A N 1
ATOM 928 C CA . LEU A 1 117 ? 14.876 -4.241 -10.351 1.00 89.75 117 LEU A CA 1
ATOM 929 C C . LEU A 1 117 ? 15.022 -5.473 -9.450 1.00 89.75 117 LEU A C 1
ATOM 931 O O . LEU A 1 117 ? 15.686 -6.434 -9.836 1.00 89.75 117 LEU A O 1
ATOM 935 N N . SER A 1 118 ? 14.390 -5.454 -8.272 1.00 85.44 118 SER A N 1
ATOM 936 C CA . SER A 1 118 ? 14.425 -6.571 -7.319 1.00 85.44 118 SER A CA 1
ATOM 937 C C . SER A 1 118 ? 13.639 -7.803 -7.779 1.00 85.44 118 SER A C 1
ATOM 939 O O . SER A 1 118 ? 13.865 -8.891 -7.263 1.00 85.44 118 SER A O 1
ATOM 941 N N . MET A 1 119 ? 12.751 -7.643 -8.765 1.00 83.38 119 MET A N 1
ATOM 942 C CA . MET A 1 119 ? 11.942 -8.722 -9.340 1.00 83.38 119 MET A CA 1
ATOM 943 C C . MET A 1 119 ? 12.590 -9.358 -10.582 1.00 83.38 119 MET A C 1
ATOM 945 O O . MET A 1 119 ? 12.062 -10.332 -11.111 1.00 83.38 119 MET A O 1
ATOM 949 N N . MET A 1 120 ? 13.709 -8.810 -11.074 1.00 87.12 120 MET A N 1
ATOM 950 C CA . MET A 1 120 ? 14.357 -9.288 -12.299 1.00 87.12 120 MET A CA 1
ATOM 951 C C . MET A 1 120 ? 15.130 -10.597 -12.069 1.00 87.12 120 MET A C 1
ATOM 953 O O . MET A 1 120 ? 15.821 -10.710 -11.052 1.00 87.12 120 MET A O 1
ATOM 957 N N . PRO A 1 121 ? 15.126 -11.535 -13.037 1.00 85.94 121 PRO A N 1
ATOM 958 C CA . PRO A 1 121 ? 15.901 -12.772 -12.951 1.00 85.94 121 PRO A CA 1
ATOM 959 C C . PRO A 1 121 ? 17.408 -12.531 -12.756 1.00 85.94 121 PRO A C 1
ATOM 961 O O . PRO A 1 121 ? 17.958 -11.509 -13.181 1.00 85.94 121 PRO A O 1
ATOM 964 N N . GLU A 1 122 ? 18.105 -13.497 -12.154 1.00 88.75 122 GLU A N 1
ATOM 965 C CA . GLU A 1 122 ? 19.552 -13.416 -11.888 1.00 88.75 122 GLU A CA 1
ATOM 966 C C . GLU A 1 122 ? 20.414 -13.364 -13.164 1.00 88.75 122 GLU A C 1
ATOM 968 O O . GLU A 1 122 ? 21.522 -12.843 -13.120 1.00 88.75 122 GLU A O 1
ATOM 973 N N . GLY A 1 123 ? 19.889 -13.796 -14.317 1.00 89.06 123 GLY A N 1
ATOM 974 C CA . GLY A 1 123 ? 20.614 -13.819 -15.596 1.00 89.06 123 GLY A CA 1
ATOM 975 C C . GLY A 1 123 ? 20.760 -12.475 -16.326 1.00 89.06 123 GLY A C 1
ATOM 976 O O . GLY A 1 123 ? 21.411 -12.428 -17.364 1.00 89.06 123 GLY A O 1
ATOM 977 N N . PHE A 1 124 ? 20.160 -11.393 -15.824 1.00 90.94 124 PHE A N 1
ATOM 978 C CA . PHE A 1 124 ? 20.291 -10.060 -16.425 1.00 90.94 124 PHE A CA 1
ATOM 979 C C . PHE A 1 124 ? 21.467 -9.306 -15.797 1.00 90.94 124 PHE A C 1
ATOM 981 O O . PHE A 1 124 ? 21.559 -9.191 -14.571 1.00 90.94 124 PHE A O 1
ATOM 988 N N . SER A 1 125 ? 22.320 -8.709 -16.623 1.00 94.31 125 SER A N 1
ATOM 989 C CA . SER A 1 125 ? 23.345 -7.773 -16.158 1.00 94.31 125 SER A CA 1
ATOM 990 C C . SER A 1 125 ? 22.717 -6.490 -15.580 1.00 94.31 125 SER A C 1
ATOM 992 O O . SER A 1 125 ? 21.558 -6.168 -15.870 1.00 94.31 125 SER A O 1
ATOM 994 N N . PRO A 1 126 ? 23.452 -5.707 -14.765 1.00 94.38 126 PRO A N 1
ATOM 995 C CA . PRO A 1 126 ? 22.918 -4.480 -14.170 1.00 94.38 126 PRO A CA 1
ATOM 996 C C . PRO A 1 126 ? 22.364 -3.468 -15.187 1.00 94.38 126 PRO A C 1
ATOM 998 O O . PRO A 1 126 ? 21.343 -2.830 -14.924 1.00 94.38 126 PRO A O 1
ATOM 1001 N N . SER A 1 127 ? 23.002 -3.334 -16.355 1.00 93.75 127 SER A N 1
ATOM 1002 C CA . SER A 1 127 ? 22.544 -2.447 -17.431 1.00 93.75 127 SER A CA 1
ATOM 1003 C C . SER A 1 127 ? 21.253 -2.950 -18.081 1.00 93.75 127 SER A C 1
ATOM 1005 O O . SER A 1 127 ? 20.345 -2.152 -18.314 1.00 93.75 127 SER A O 1
ATOM 1007 N N . GLU A 1 128 ? 21.123 -4.260 -18.305 1.00 93.62 128 GLU A N 1
ATOM 1008 C CA . GLU A 1 128 ? 19.907 -4.878 -18.852 1.00 93.62 128 GLU A CA 1
ATOM 1009 C C . GLU A 1 128 ? 18.739 -4.744 -17.861 1.00 93.62 128 GLU A C 1
ATOM 1011 O O . GLU A 1 128 ? 17.654 -4.299 -18.242 1.00 93.62 128 GLU A O 1
ATOM 1016 N N . LYS A 1 129 ? 18.967 -5.010 -16.564 1.00 93.75 129 LYS A N 1
ATOM 1017 C CA . LYS A 1 129 ? 17.959 -4.795 -15.507 1.00 93.75 129 LYS A CA 1
ATOM 1018 C C . LYS A 1 129 ? 17.479 -3.345 -15.480 1.00 93.75 129 LYS A C 1
ATOM 1020 O O . LYS A 1 129 ? 16.275 -3.096 -15.398 1.00 93.75 129 LYS A O 1
ATOM 1025 N N . LYS A 1 130 ? 18.406 -2.385 -15.586 1.00 95.31 130 LYS A N 1
ATOM 1026 C CA . LYS A 1 130 ? 18.075 -0.958 -15.657 1.00 95.31 130 LYS A CA 1
ATOM 1027 C C . LYS A 1 130 ? 17.229 -0.635 -16.893 1.00 95.31 130 LYS A C 1
ATOM 1029 O O . LYS A 1 130 ? 16.208 0.027 -16.745 1.00 95.31 130 LYS A O 1
ATOM 1034 N N . ALA A 1 131 ? 17.606 -1.123 -18.075 1.00 94.94 131 ALA A N 1
ATOM 1035 C CA . ALA A 1 131 ? 16.870 -0.871 -19.316 1.00 94.94 131 ALA A CA 1
ATOM 1036 C C . ALA A 1 131 ? 15.433 -1.423 -19.273 1.00 94.94 131 ALA A C 1
ATOM 1038 O O . ALA A 1 131 ? 14.491 -0.738 -19.675 1.00 94.94 131 ALA A O 1
ATOM 1039 N N . VAL A 1 132 ? 15.246 -2.637 -18.743 1.00 93.62 132 VAL A N 1
ATOM 1040 C CA . VAL A 1 132 ? 13.909 -3.225 -18.568 1.00 93.62 132 VAL A CA 1
ATOM 1041 C C . VAL A 1 132 ? 13.099 -2.444 -17.530 1.00 93.62 132 VAL A C 1
ATOM 1043 O O . VAL A 1 132 ? 11.934 -2.140 -17.776 1.00 93.62 132 VAL A O 1
ATOM 1046 N N . SER A 1 133 ? 13.703 -2.071 -16.397 1.00 94.81 133 SER A N 1
ATOM 1047 C CA . SER A 1 133 ? 13.043 -1.261 -15.365 1.00 94.81 133 SER A CA 1
ATOM 1048 C C . SER A 1 133 ? 12.585 0.101 -15.904 1.00 94.81 133 SER A C 1
ATOM 1050 O O . SER A 1 133 ? 11.430 0.479 -15.702 1.00 94.81 133 SER A O 1
ATOM 1052 N N . ASP A 1 134 ? 13.441 0.799 -16.658 1.00 96.00 134 ASP A N 1
ATOM 1053 C CA . ASP A 1 134 ? 13.094 2.062 -17.319 1.00 96.00 134 ASP A CA 1
ATOM 1054 C C . ASP A 1 134 ? 11.913 1.866 -18.293 1.00 96.00 134 ASP A C 1
ATOM 1056 O O . ASP A 1 134 ? 10.916 2.581 -18.197 1.00 96.00 134 ASP A O 1
ATOM 1060 N N . CYS A 1 135 ? 11.950 0.822 -19.134 1.00 96.75 135 CYS A N 1
ATOM 1061 C CA . CYS A 1 135 ? 10.853 0.480 -20.049 1.00 96.75 135 CYS A CA 1
ATOM 1062 C C . CYS A 1 135 ? 9.517 0.223 -19.331 1.00 96.75 135 CYS A C 1
ATOM 1064 O O . CYS A 1 135 ? 8.464 0.662 -19.805 1.00 96.75 135 CYS A O 1
ATOM 1066 N N . ILE A 1 136 ? 9.539 -0.484 -18.194 1.00 94.06 136 ILE A N 1
ATOM 1067 C CA . ILE A 1 136 ? 8.332 -0.763 -17.405 1.00 94.06 136 ILE A CA 1
ATOM 1068 C C . ILE A 1 136 ? 7.730 0.547 -16.898 1.00 94.06 136 ILE A C 1
ATOM 1070 O O . ILE A 1 136 ? 6.533 0.774 -17.079 1.00 94.06 136 ILE A O 1
ATOM 1074 N N . VAL A 1 137 ? 8.545 1.421 -16.298 1.00 93.56 137 VAL A N 1
ATOM 1075 C CA . VAL A 1 137 ? 8.067 2.708 -15.774 1.00 93.56 137 VAL A CA 1
ATOM 1076 C C . VAL A 1 137 ? 7.515 3.591 -16.889 1.00 93.56 137 VAL A C 1
ATOM 1078 O O . VAL A 1 137 ? 6.438 4.158 -16.720 1.00 93.56 137 VAL A O 1
ATOM 1081 N N . ASP A 1 138 ? 8.168 3.649 -18.048 1.00 95.88 138 ASP A N 1
ATOM 1082 C CA . ASP A 1 138 ? 7.687 4.437 -19.186 1.00 95.88 138 ASP A CA 1
ATOM 1083 C C . ASP A 1 138 ? 6.330 3.939 -19.704 1.00 95.88 138 ASP A C 1
ATOM 1085 O O . ASP A 1 138 ? 5.412 4.733 -19.930 1.00 95.88 138 ASP A O 1
ATOM 1089 N N . LYS A 1 139 ? 6.151 2.617 -19.836 1.00 95.50 139 LYS A N 1
ATOM 1090 C CA . LYS A 1 139 ? 4.859 2.033 -20.233 1.00 95.50 139 LYS A CA 1
ATOM 1091 C C . LYS A 1 139 ? 3.772 2.288 -19.194 1.00 95.50 139 LYS A C 1
ATOM 1093 O O . LYS A 1 139 ? 2.641 2.593 -19.571 1.00 95.50 139 LYS A O 1
ATOM 1098 N N . LEU A 1 140 ? 4.104 2.201 -17.908 1.00 91.94 140 LEU A N 1
ATOM 1099 C CA . LEU A 1 140 ? 3.174 2.520 -16.829 1.00 91.94 140 LEU A CA 1
ATOM 1100 C C . LEU A 1 140 ? 2.772 3.993 -16.847 1.00 91.94 140 LEU A C 1
ATOM 1102 O O . LEU A 1 140 ? 1.590 4.290 -16.711 1.00 91.94 140 LEU A O 1
ATOM 1106 N N . LYS A 1 141 ? 3.718 4.908 -17.078 1.00 92.88 141 LYS A N 1
ATOM 1107 C CA . LYS A 1 141 ? 3.440 6.341 -17.244 1.00 92.88 141 LYS A CA 1
ATOM 1108 C C . LYS A 1 141 ? 2.518 6.607 -18.425 1.00 92.88 141 LYS A C 1
ATOM 1110 O O . LYS A 1 141 ? 1.588 7.395 -18.295 1.00 92.88 141 LYS A O 1
ATOM 1115 N N . ALA A 1 142 ? 2.740 5.926 -19.547 1.00 94.19 142 ALA A N 1
ATOM 1116 C CA . ALA A 1 142 ? 1.902 6.063 -20.733 1.00 94.19 142 ALA A CA 1
ATOM 1117 C C . ALA A 1 142 ? 0.466 5.555 -20.506 1.00 94.19 142 ALA A C 1
ATOM 1119 O O . ALA A 1 142 ? -0.486 6.199 -20.937 1.00 94.19 142 ALA A O 1
ATOM 1120 N N . GLN A 1 143 ? 0.300 4.419 -19.822 1.00 90.38 143 GLN A N 1
ATOM 1121 C CA . GLN A 1 143 ? -1.020 3.828 -19.553 1.00 90.38 143 GLN A CA 1
ATOM 1122 C C . GLN A 1 143 ? -1.764 4.525 -18.411 1.00 90.38 143 GLN A C 1
ATOM 1124 O O . GLN A 1 143 ? -2.988 4.642 -18.440 1.00 90.38 143 GLN A O 1
ATOM 1129 N N . HIS A 1 144 ? -1.023 5.025 -17.424 1.00 88.19 144 HIS A N 1
ATOM 1130 C CA . HIS A 1 144 ? -1.550 5.634 -16.211 1.00 88.19 144 HIS A CA 1
ATOM 1131 C C . HIS A 1 144 ? -0.959 7.039 -16.035 1.00 88.19 144 HIS A C 1
ATOM 1133 O O . HIS A 1 144 ? -0.189 7.268 -15.104 1.00 88.19 144 HIS A O 1
ATOM 1139 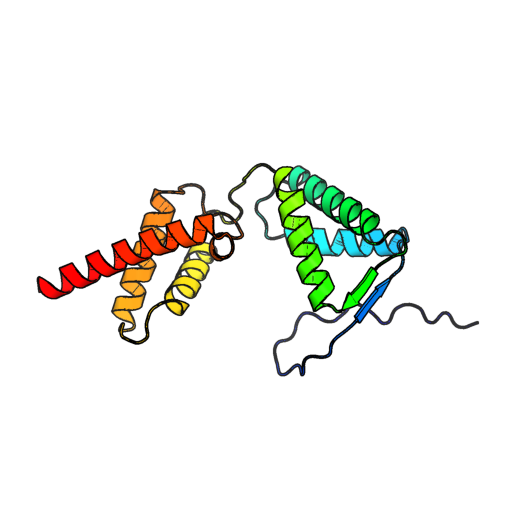N N . PRO A 1 145 ? -1.297 8.024 -16.890 1.00 89.62 145 PRO A N 1
ATOM 1140 C CA . PRO A 1 145 ? -0.621 9.331 -16.932 1.00 89.62 145 PRO A CA 1
ATOM 1141 C C . PRO A 1 145 ? -0.740 10.149 -15.643 1.00 89.62 145 PRO A C 1
ATOM 1143 O O . PRO A 1 145 ? 0.035 11.073 -15.415 1.00 89.62 145 PRO A O 1
ATOM 1146 N N . LYS A 1 146 ? -1.694 9.809 -14.773 1.00 84.12 146 LYS A N 1
ATOM 1147 C CA . LYS A 1 146 ? -1.886 10.467 -13.475 1.00 84.12 146 LYS A CA 1
ATOM 1148 C C . LYS A 1 146 ? -1.091 9.813 -12.339 1.00 84.12 146 LYS A C 1
ATOM 1150 O O . LYS A 1 146 ? -1.073 10.376 -11.249 1.00 84.12 146 LYS A O 1
ATOM 1155 N N . GLY A 1 147 ? -0.441 8.672 -12.585 1.00 84.88 147 GLY A N 1
ATOM 1156 C CA . GLY A 1 147 ? 0.278 7.848 -11.605 1.00 84.88 147 GLY A CA 1
ATOM 1157 C C . GLY A 1 147 ? -0.354 6.465 -11.408 1.00 84.88 147 GLY A C 1
ATOM 1158 O O . GLY A 1 147 ? -1.356 6.141 -12.038 1.00 84.88 147 GLY A O 1
ATOM 1159 N N . VAL A 1 148 ? 0.192 5.667 -10.488 1.00 82.69 148 VAL A N 1
ATOM 1160 C CA . VAL A 1 148 ? -0.254 4.288 -10.204 1.00 82.69 148 VAL A CA 1
ATOM 1161 C C . VAL A 1 148 ? -0.944 4.147 -8.839 1.00 82.69 148 VAL A C 1
ATOM 1163 O O . VAL A 1 148 ? -0.795 4.969 -7.933 1.00 82.69 148 VAL A O 1
ATOM 1166 N N . TYR A 1 149 ? -1.752 3.101 -8.669 1.00 70.19 149 TYR A N 1
ATOM 1167 C CA . TYR A 1 149 ? -2.531 2.856 -7.447 1.00 70.19 149 TYR A CA 1
ATOM 1168 C C . TYR A 1 149 ? -1.698 2.258 -6.303 1.00 70.19 149 TYR A C 1
ATOM 1170 O O . TYR A 1 149 ? -0.864 1.394 -6.525 1.00 70.19 149 TYR A O 1
ATOM 1178 N N . ALA A 1 150 ? -1.956 2.614 -5.041 1.00 56.94 150 ALA A N 1
ATOM 1179 C CA . ALA A 1 150 ? -1.263 2.008 -3.901 1.00 56.94 150 ALA A CA 1
ATOM 1180 C C . ALA A 1 150 ? -1.840 0.623 -3.616 1.00 56.94 150 ALA A C 1
ATOM 1182 O O . ALA A 1 150 ? -3.028 0.459 -3.318 1.00 56.94 150 ALA A O 1
ATOM 1183 N N . GLY A 1 151 ? -0.974 -0.378 -3.742 1.00 57.12 151 GLY A N 1
ATOM 1184 C CA . GLY A 1 151 ? -1.368 -1.767 -3.954 1.00 57.12 151 GLY A CA 1
ATOM 1185 C C . GLY A 1 151 ? -1.157 -2.237 -5.394 1.00 57.12 151 GLY A C 1
ATOM 1186 O O . GLY A 1 151 ? -1.541 -3.364 -5.692 1.00 57.12 151 GLY A O 1
ATOM 1187 N N . PHE A 1 152 ? -0.522 -1.424 -6.251 1.00 59.88 152 PHE A N 1
ATOM 1188 C CA . PHE A 1 152 ? -0.138 -1.772 -7.624 1.00 59.88 152 PHE A CA 1
ATOM 1189 C C . PHE A 1 152 ? 0.490 -3.168 -7.712 1.00 59.88 152 PHE A C 1
ATOM 1191 O O . PHE A 1 152 ? 0.061 -4.002 -8.498 1.00 59.88 152 PHE A O 1
ATOM 1198 N N . PHE A 1 153 ? 1.421 -3.464 -6.803 1.00 54.50 153 PHE A N 1
ATOM 1199 C CA . PHE A 1 153 ? 2.099 -4.758 -6.730 1.00 54.50 153 PHE A CA 1
ATOM 1200 C C . PHE A 1 153 ? 1.364 -5.833 -5.923 1.00 54.50 153 PHE A C 1
ATOM 1202 O O . PHE A 1 153 ? 1.721 -7.003 -6.009 1.00 54.50 153 PHE A O 1
ATOM 1209 N N . ARG A 1 154 ? 0.348 -5.461 -5.135 1.00 58.12 154 ARG A N 1
ATOM 1210 C CA . ARG A 1 154 ? -0.365 -6.381 -4.228 1.00 58.12 154 ARG A CA 1
ATOM 1211 C C . ARG A 1 154 ? -1.711 -6.858 -4.772 1.00 58.12 154 ARG A C 1
ATOM 1213 O O . ARG A 1 154 ? -2.222 -7.881 -4.330 1.00 58.12 154 ARG A O 1
ATOM 1220 N N . SER A 1 155 ? -2.314 -6.134 -5.714 1.00 64.12 155 SER A N 1
ATOM 1221 C CA . SER A 1 155 ? -3.561 -6.558 -6.351 1.00 64.12 155 SER A CA 1
ATOM 1222 C C . SER A 1 155 ? -3.276 -7.571 -7.451 1.00 64.12 155 SER A C 1
ATOM 1224 O O . SER A 1 155 ? -2.663 -7.227 -8.454 1.00 64.12 155 SER A O 1
ATOM 1226 N N . LYS A 1 156 ? -3.821 -8.788 -7.330 1.00 70.62 156 LYS A N 1
ATOM 1227 C CA . LYS A 1 156 ? -3.682 -9.860 -8.334 1.00 70.62 156 LYS A CA 1
ATOM 1228 C C . LYS A 1 156 ? -4.044 -9.415 -9.759 1.00 70.62 156 LYS A C 1
ATOM 1230 O O . LYS A 1 156 ? -3.467 -9.908 -10.725 1.00 70.62 156 LYS A O 1
ATOM 1235 N N . ALA A 1 157 ? -5.010 -8.506 -9.912 1.00 69.12 157 ALA A N 1
ATOM 1236 C CA . ALA A 1 157 ? -5.384 -7.973 -11.221 1.00 69.12 157 ALA A CA 1
ATOM 1237 C C . ALA A 1 157 ? -4.273 -7.095 -11.817 1.00 69.12 157 ALA A C 1
ATOM 1239 O O . ALA A 1 157 ? -3.891 -7.314 -12.962 1.00 69.12 157 ALA A O 1
ATOM 1240 N N . TYR A 1 158 ? -3.710 -6.187 -11.019 1.00 71.00 158 TYR A N 1
ATOM 1241 C CA . TYR A 1 158 ? -2.625 -5.305 -11.448 1.00 71.00 158 TYR A CA 1
ATOM 1242 C C . TYR A 1 158 ? -1.289 -6.038 -11.574 1.00 71.00 158 TYR A C 1
ATOM 1244 O O . TYR A 1 158 ? -0.554 -5.783 -12.519 1.00 71.00 158 TYR A O 1
ATOM 1252 N N . SER A 1 159 ? -1.006 -7.031 -10.724 1.00 75.62 159 SER A N 1
ATOM 1253 C CA . SER A 1 159 ? 0.175 -7.887 -10.880 1.00 75.62 159 SER A CA 1
ATOM 1254 C C . SER A 1 159 ? 0.214 -8.537 -12.268 1.00 75.62 159 SER A C 1
ATOM 1256 O O . SER A 1 159 ? 1.272 -8.588 -12.880 1.00 75.62 159 SER A O 1
ATOM 1258 N N . ARG A 1 160 ? -0.937 -8.967 -12.814 1.00 82.19 160 ARG A N 1
ATOM 1259 C CA . ARG A 1 160 ? -1.012 -9.512 -14.184 1.00 82.19 160 ARG A CA 1
ATOM 1260 C C . ARG A 1 160 ? -0.691 -8.473 -15.257 1.00 82.19 160 ARG A C 1
ATOM 1262 O O . ARG A 1 160 ? -0.033 -8.800 -16.237 1.00 82.19 160 ARG A O 1
ATOM 1269 N N . GLU A 1 161 ? -1.152 -7.240 -15.082 1.00 83.69 161 GLU A N 1
ATOM 1270 C CA . GLU A 1 161 ? -0.850 -6.140 -16.002 1.00 83.69 161 GLU A CA 1
ATOM 1271 C C . GLU A 1 161 ? 0.644 -5.798 -15.986 1.00 83.69 161 GLU A C 1
ATOM 1273 O O . GLU A 1 161 ? 1.262 -5.693 -17.043 1.00 83.69 161 GLU A O 1
ATOM 1278 N N . ILE A 1 162 ? 1.247 -5.720 -14.797 1.00 82.69 162 ILE A N 1
ATOM 1279 C CA . ILE A 1 162 ? 2.685 -5.477 -14.627 1.00 82.69 162 ILE A CA 1
ATOM 1280 C C . ILE A 1 162 ? 3.502 -6.593 -15.261 1.00 82.69 162 ILE A C 1
ATOM 1282 O O . ILE A 1 162 ? 4.447 -6.295 -15.981 1.00 82.69 162 ILE A O 1
ATOM 1286 N N . ILE A 1 163 ? 3.127 -7.857 -15.037 1.00 86.38 163 ILE A N 1
ATOM 1287 C CA . ILE A 1 163 ? 3.786 -9.006 -15.668 1.00 86.38 163 ILE A CA 1
ATOM 1288 C C . ILE A 1 163 ? 3.718 -8.866 -17.191 1.00 86.38 163 ILE A C 1
ATOM 1290 O O . ILE A 1 163 ? 4.747 -8.925 -17.848 1.00 86.38 163 ILE A O 1
ATOM 1294 N N . LYS A 1 164 ? 2.547 -8.540 -17.755 1.00 91.19 164 LYS A N 1
ATOM 1295 C CA . LYS A 1 164 ? 2.400 -8.322 -19.203 1.00 91.19 164 LYS A CA 1
ATOM 1296 C C . LYS A 1 164 ? 3.290 -7.184 -19.727 1.00 91.19 164 LYS A C 1
ATOM 1298 O O . LYS A 1 164 ? 3.855 -7.292 -20.815 1.00 91.19 164 LYS A O 1
ATOM 1303 N N . ILE A 1 165 ? 3.402 -6.081 -18.985 1.00 91.88 165 ILE A N 1
ATOM 1304 C CA . ILE A 1 165 ? 4.286 -4.957 -19.332 1.00 91.88 165 ILE A CA 1
ATOM 1305 C C . ILE A 1 165 ? 5.755 -5.387 -19.259 1.00 91.88 165 ILE A C 1
ATOM 1307 O O . ILE A 1 165 ? 6.516 -5.093 -20.182 1.00 91.88 165 ILE A O 1
ATOM 1311 N N . ALA A 1 166 ? 6.135 -6.086 -18.189 1.00 89.81 166 ALA A N 1
ATOM 1312 C CA . ALA A 1 166 ? 7.486 -6.575 -17.951 1.00 89.81 166 ALA A CA 1
ATOM 1313 C C . ALA A 1 166 ? 7.917 -7.568 -19.033 1.00 89.81 166 ALA A C 1
ATOM 1315 O O . ALA A 1 166 ? 8.963 -7.360 -19.642 1.00 89.81 166 ALA A O 1
ATOM 1316 N N . ASP A 1 167 ? 7.081 -8.556 -19.354 1.00 91.12 167 ASP A N 1
ATOM 1317 C CA . ASP A 1 167 ? 7.322 -9.528 -20.423 1.00 91.12 167 ASP A CA 1
ATOM 1318 C C . ASP A 1 167 ? 7.546 -8.820 -21.762 1.00 91.12 167 ASP A C 1
ATOM 1320 O O . ASP A 1 167 ? 8.524 -9.084 -22.458 1.00 91.12 167 ASP A O 1
ATOM 1324 N N . GLY A 1 168 ? 6.696 -7.843 -22.098 1.00 94.06 168 GLY A N 1
ATOM 1325 C CA . GLY A 1 168 ? 6.859 -7.051 -23.317 1.00 94.06 168 GLY A CA 1
ATOM 1326 C C . GLY A 1 168 ? 8.163 -6.242 -23.350 1.00 94.06 168 GLY A C 1
ATOM 1327 O O . GLY A 1 168 ? 8.773 -6.101 -24.409 1.00 94.06 168 GLY A O 1
ATOM 1328 N N . CYS A 1 169 ? 8.608 -5.712 -22.207 1.00 95.50 169 CYS A N 1
ATOM 1329 C CA . CYS A 1 169 ? 9.888 -5.010 -22.095 1.00 95.50 169 CYS A CA 1
ATOM 1330 C C . CYS A 1 169 ? 11.088 -5.960 -22.201 1.00 95.50 169 CYS A C 1
ATOM 1332 O O . CYS A 1 169 ? 12.072 -5.619 -22.856 1.00 95.50 169 CYS A O 1
ATOM 1334 N N . VAL A 1 170 ? 10.996 -7.151 -21.605 1.00 92.25 170 VAL A N 1
ATOM 1335 C CA . VAL A 1 170 ? 12.023 -8.196 -21.689 1.00 92.25 170 VAL A CA 1
ATOM 1336 C C . VAL A 1 170 ? 12.167 -8.701 -23.121 1.00 92.25 170 VAL A C 1
ATOM 1338 O O . VAL A 1 170 ? 13.279 -8.703 -23.641 1.00 92.25 170 VAL A O 1
ATOM 1341 N N . ILE A 1 171 ? 11.064 -9.063 -23.785 1.00 93.19 171 ILE A N 1
ATOM 1342 C CA . ILE A 1 171 ? 11.073 -9.541 -25.177 1.00 93.19 171 ILE A CA 1
ATOM 1343 C C . ILE A 1 171 ? 11.716 -8.492 -26.088 1.00 93.19 171 ILE A C 1
ATOM 1345 O O . ILE A 1 171 ? 12.697 -8.788 -26.763 1.00 93.19 171 ILE A O 1
ATOM 1349 N N . LYS A 1 172 ? 11.249 -7.236 -26.013 1.00 92.50 172 LYS A N 1
ATOM 1350 C CA . LYS A 1 172 ? 11.815 -6.130 -26.799 1.00 92.50 172 LYS A CA 1
ATOM 1351 C C . LYS A 1 172 ? 13.320 -5.967 -26.567 1.00 92.50 172 LYS A C 1
ATOM 1353 O O . LYS A 1 172 ? 14.067 -5.693 -27.502 1.00 92.50 172 LYS A O 1
ATOM 1358 N N . HIS A 1 173 ? 13.770 -6.102 -25.321 1.00 91.88 173 HIS A N 1
ATOM 1359 C CA . HIS A 1 173 ? 15.183 -5.991 -24.988 1.00 91.88 173 HIS A CA 1
ATOM 1360 C C . HIS A 1 173 ? 16.015 -7.143 -25.580 1.00 91.88 173 HIS A C 1
ATOM 1362 O O . HIS A 1 173 ? 17.077 -6.898 -26.149 1.00 91.88 173 HIS A O 1
ATOM 1368 N N . LEU A 1 174 ? 15.522 -8.382 -25.494 1.00 90.31 174 LEU A N 1
ATOM 1369 C CA . LEU A 1 174 ? 16.194 -9.558 -26.052 1.00 90.31 174 LEU A CA 1
ATOM 1370 C C . LEU A 1 174 ? 16.262 -9.522 -27.584 1.00 90.31 174 LEU A C 1
ATOM 1372 O O . LEU A 1 174 ? 17.290 -9.888 -28.150 1.00 90.31 174 LEU A O 1
ATOM 1376 N N . ASP A 1 175 ? 15.210 -9.049 -28.250 1.00 93.75 175 ASP A N 1
ATOM 1377 C CA . ASP A 1 175 ? 15.191 -8.907 -29.710 1.00 93.75 175 ASP A CA 1
ATOM 1378 C C . ASP A 1 175 ? 16.226 -7.877 -30.181 1.00 93.75 175 ASP A C 1
ATOM 1380 O O . ASP A 1 175 ? 17.000 -8.150 -31.097 1.00 93.75 175 ASP A O 1
ATOM 1384 N N . ASN A 1 176 ? 16.332 -6.739 -29.484 1.00 91.81 176 ASN A N 1
ATOM 1385 C CA . ASN A 1 176 ? 17.362 -5.734 -29.761 1.00 91.81 176 ASN A CA 1
ATOM 1386 C C . ASN A 1 176 ? 18.787 -6.282 -29.583 1.00 91.81 176 ASN A C 1
ATOM 1388 O O . ASN A 1 176 ? 19.700 -5.849 -30.280 1.00 91.81 176 ASN A O 1
ATOM 1392 N N . LYS A 1 177 ? 18.998 -7.221 -28.655 1.00 89.94 177 LYS A N 1
ATOM 1393 C CA . LYS A 1 177 ? 20.310 -7.839 -28.422 1.00 89.94 177 LYS A CA 1
ATOM 1394 C C . LYS A 1 177 ? 20.712 -8.803 -29.537 1.00 89.94 177 LYS A C 1
ATOM 1396 O O . LYS A 1 177 ? 21.893 -8.920 -29.810 1.00 89.94 177 LYS A O 1
ATOM 1401 N N . LYS A 1 178 ? 19.754 -9.488 -30.169 1.00 92.75 178 LYS A N 1
ATOM 1402 C CA . LYS A 1 178 ? 20.021 -10.397 -31.300 1.00 92.75 178 LYS A CA 1
ATOM 1403 C C . LYS A 1 178 ? 20.310 -9.660 -32.608 1.00 92.75 178 LYS A C 1
ATOM 1405 O O . LYS A 1 178 ? 20.881 -10.250 -33.516 1.00 92.75 178 LYS A O 1
ATOM 1410 N N . ALA A 1 179 ? 19.845 -8.417 -32.720 1.00 91.44 179 ALA A N 1
ATOM 1411 C CA . ALA A 1 179 ? 20.010 -7.592 -33.912 1.00 91.44 179 ALA A CA 1
ATOM 1412 C C . ALA A 1 179 ? 21.360 -6.851 -33.979 1.00 91.44 179 ALA A C 1
ATOM 1414 O O . ALA A 1 179 ? 21.656 -6.264 -35.017 1.00 91.44 179 ALA A O 1
ATOM 1415 N N . ASN A 1 180 ? 22.143 -6.858 -32.893 1.00 81.69 180 ASN A N 1
ATOM 1416 C CA . ASN A 1 180 ? 23.483 -6.266 -32.803 1.00 81.69 180 ASN A CA 1
ATOM 1417 C C . ASN A 1 180 ? 24.535 -7.365 -32.649 1.00 81.69 180 ASN A C 1
ATOM 1419 O O . ASN A 1 180 ? 25.668 -7.143 -33.123 1.00 81.69 180 ASN A O 1
#